Protein AF-A0A0X1KI96-F1 (afdb_monomer_lite)

Structure (mmCIF, N/CA/C/O backbone):
data_AF-A0A0X1KI96-F1
#
_entry.id   AF-A0A0X1KI96-F1
#
loop_
_atom_site.group_PDB
_atom_site.id
_atom_site.type_symbol
_atom_site.label_atom_id
_atom_site.label_alt_id
_atom_site.label_comp_id
_atom_site.label_asym_id
_atom_site.label_entity_id
_atom_site.label_seq_id
_atom_site.pdbx_PDB_ins_code
_atom_site.Cartn_x
_atom_site.Cartn_y
_atom_site.Cartn_z
_atom_site.occupancy
_atom_site.B_iso_or_equiv
_atom_site.auth_seq_id
_atom_site.auth_comp_id
_atom_site.auth_asym_id
_atom_site.auth_atom_id
_atom_site.pdbx_PDB_model_num
ATOM 1 N N . MET A 1 1 ? -0.293 0.709 -20.235 1.00 89.12 1 MET A N 1
ATOM 2 C CA . MET A 1 1 ? -0.882 0.220 -18.971 1.00 89.12 1 MET A CA 1
ATOM 3 C C . MET A 1 1 ? -0.207 0.912 -17.799 1.00 89.12 1 MET A C 1
ATOM 5 O O . MET A 1 1 ? 1.006 0.797 -17.649 1.00 89.12 1 MET A O 1
ATOM 9 N N . ILE A 1 2 ? -0.977 1.654 -17.015 1.00 90.44 2 ILE A N 1
ATOM 10 C CA . ILE A 1 2 ? -0.574 2.297 -15.767 1.00 90.44 2 ILE A CA 1
ATOM 11 C C . ILE A 1 2 ? -1.038 1.396 -14.624 1.00 90.44 2 ILE A C 1
ATOM 13 O O . ILE A 1 2 ? -2.170 0.919 -14.631 1.00 90.44 2 ILE A O 1
ATOM 17 N N . TYR A 1 3 ? -0.171 1.167 -13.645 1.00 96.31 3 TYR A N 1
ATOM 18 C CA . TYR A 1 3 ? -0.486 0.350 -12.481 1.00 96.31 3 TYR A CA 1
ATOM 19 C C . TYR A 1 3 ? -0.586 1.243 -11.252 1.00 96.31 3 TYR A C 1
ATOM 21 O O . TYR A 1 3 ? 0.255 2.119 -11.037 1.00 96.31 3 TYR A O 1
ATOM 29 N N . GLY A 1 4 ? -1.589 0.994 -10.424 1.00 96.62 4 GLY A N 1
ATOM 30 C CA . GLY A 1 4 ? -1.755 1.643 -9.139 1.00 96.62 4 GLY A CA 1
ATOM 31 C C . GLY A 1 4 ? -2.130 0.663 -8.041 1.00 96.62 4 GLY A C 1
ATOM 32 O O . GLY A 1 4 ? -2.498 -0.483 -8.296 1.00 96.62 4 GLY A O 1
ATOM 33 N N . ILE A 1 5 ? -2.035 1.118 -6.798 1.00 97.56 5 ILE A N 1
ATOM 34 C CA . ILE A 1 5 ? -2.523 0.383 -5.633 1.00 97.56 5 ILE A CA 1
ATOM 35 C C . ILE A 1 5 ? -3.363 1.326 -4.788 1.00 97.56 5 ILE A C 1
ATOM 37 O O . ILE A 1 5 ? -2.920 2.415 -4.434 1.00 97.56 5 ILE A O 1
ATOM 41 N N . LEU A 1 6 ? -4.566 0.880 -4.453 1.00 97.44 6 LEU A N 1
ATOM 42 C CA . LEU A 1 6 ? -5.438 1.501 -3.471 1.00 97.44 6 LEU A CA 1
ATOM 43 C C . LEU A 1 6 ? -5.362 0.694 -2.179 1.00 97.44 6 LEU A C 1
ATOM 45 O O . LEU A 1 6 ? -5.497 -0.528 -2.213 1.00 97.44 6 LEU A O 1
ATOM 49 N N . LEU A 1 7 ? -5.214 1.367 -1.044 1.00 97.12 7 LEU A N 1
ATOM 50 C CA . LEU A 1 7 ? -5.370 0.742 0.264 1.00 97.12 7 LEU A CA 1
ATOM 51 C C . LEU A 1 7 ? -6.195 1.619 1.203 1.00 97.12 7 LEU A C 1
ATOM 53 O O . LEU A 1 7 ? -6.218 2.841 1.059 1.00 97.12 7 LEU A O 1
ATOM 57 N N . SER A 1 8 ? -6.852 0.991 2.174 1.00 97.31 8 SER A N 1
ATOM 58 C CA . SER A 1 8 ? -7.603 1.675 3.226 1.00 97.31 8 SER A CA 1
ATOM 59 C C . SER A 1 8 ? -7.405 0.986 4.574 1.00 97.31 8 SER A C 1
ATOM 61 O O . SER A 1 8 ? -7.516 -0.237 4.690 1.00 97.31 8 SER A O 1
ATOM 63 N N . ILE A 1 9 ? -7.113 1.800 5.585 1.00 97.75 9 ILE A N 1
ATOM 64 C CA . ILE A 1 9 ? -6.989 1.439 6.990 1.00 97.75 9 ILE A CA 1
ATOM 65 C C . ILE A 1 9 ? -8.246 1.959 7.703 1.00 97.75 9 ILE A C 1
ATOM 67 O O . ILE A 1 9 ? -8.407 3.178 7.816 1.00 97.75 9 ILE A O 1
ATOM 71 N N . PRO A 1 10 ? -9.128 1.069 8.190 1.00 96.81 10 PRO A N 1
ATOM 72 C CA . PRO A 1 10 ? -10.287 1.465 8.986 1.00 96.81 10 PRO A CA 1
ATOM 73 C C . PRO A 1 10 ? -9.865 2.190 10.269 1.00 96.81 10 PRO A C 1
ATOM 75 O O . PRO A 1 10 ? -8.885 1.771 10.883 1.00 96.81 10 PRO A O 1
ATOM 78 N N . GLU A 1 11 ? -10.631 3.180 10.735 1.00 97.56 11 GLU A N 1
ATOM 79 C CA . GLU A 1 11 ? -10.346 4.014 11.920 1.00 97.56 11 GLU A CA 1
ATOM 80 C C . GLU A 1 11 ? -9.835 3.198 13.120 1.00 97.56 11 GLU A C 1
ATOM 82 O O . GLU A 1 11 ? -8.783 3.484 13.693 1.00 97.56 11 GLU A O 1
ATOM 87 N N . LYS A 1 12 ? -10.525 2.094 13.441 1.00 97.38 12 LYS A N 1
ATOM 88 C CA . LYS A 1 12 ? -10.187 1.183 14.553 1.00 97.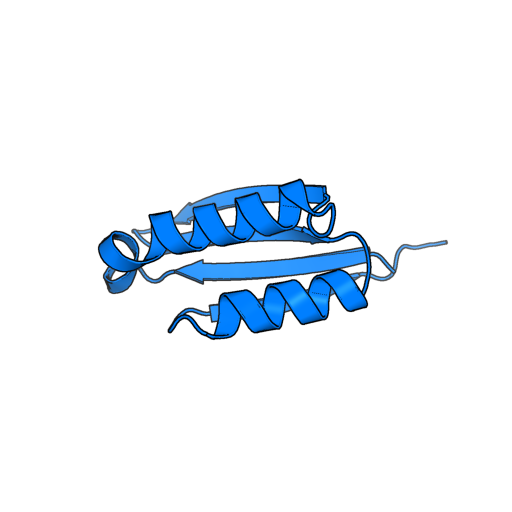38 12 LYS A CA 1
ATOM 89 C C . LYS A 1 12 ? -8.790 0.544 14.465 1.00 97.38 12 LYS A C 1
ATOM 91 O O . LYS A 1 12 ? -8.320 -0.040 15.437 1.00 97.38 12 LYS A O 1
ATOM 96 N N . LEU A 1 13 ? -8.172 0.570 13.286 1.00 97.44 13 LEU A N 1
ATOM 97 C CA . LEU A 1 13 ? -6.876 -0.027 12.967 1.00 97.44 13 LEU A CA 1
ATOM 98 C C . LEU A 1 13 ? -5.782 1.028 12.735 1.00 97.44 13 LEU A C 1
ATOM 100 O O . LEU A 1 13 ? -4.604 0.674 12.739 1.00 97.44 13 LEU A O 1
ATOM 104 N N . VAL A 1 14 ? -6.139 2.304 12.567 1.00 96.50 14 VAL A N 1
ATOM 105 C CA . VAL A 1 14 ? -5.201 3.383 12.209 1.00 96.50 14 VAL A CA 1
ATOM 106 C C . VAL A 1 14 ? -4.062 3.496 13.214 1.00 96.50 14 VAL A C 1
ATOM 108 O O . VAL A 1 14 ? -2.901 3.389 12.826 1.00 96.50 14 VAL A O 1
ATOM 111 N N . SER A 1 15 ? -4.378 3.580 14.509 1.00 96.25 15 SER A N 1
ATOM 112 C CA . SER A 1 15 ? -3.379 3.709 15.582 1.00 96.25 15 SER A CA 1
ATOM 113 C C . SER A 1 15 ? -2.375 2.556 15.649 1.00 96.25 15 SER A C 1
ATOM 115 O O . SER A 1 15 ? -1.306 2.704 16.234 1.00 96.25 15 SER A O 1
ATOM 117 N N . ARG A 1 16 ? -2.711 1.400 15.066 1.00 97.19 16 ARG A N 1
ATOM 118 C CA . ARG A 1 16 ? -1.865 0.205 15.067 1.00 97.19 16 ARG A CA 1
ATOM 119 C C . ARG A 1 16 ? -1.077 0.024 13.772 1.00 97.19 16 ARG A C 1
ATOM 121 O O . ARG A 1 16 ? -0.001 -0.566 13.817 1.00 97.19 16 ARG A O 1
ATOM 128 N N . TYR A 1 17 ? -1.615 0.464 12.635 1.00 97.50 17 TYR A N 1
ATOM 129 C CA . TYR A 1 17 ? -1.088 0.092 11.319 1.00 97.50 17 TYR A CA 1
ATOM 130 C C . TYR A 1 17 ? -0.686 1.269 10.426 1.00 97.50 17 TYR A C 1
ATOM 132 O O . TYR A 1 17 ? 0.010 1.023 9.445 1.00 97.50 17 TYR A O 1
ATOM 140 N N . GLU A 1 18 ? -1.057 2.519 10.730 1.00 96.44 18 GLU A N 1
ATOM 141 C CA . GLU A 1 18 ? -0.704 3.676 9.885 1.00 96.44 18 GLU A CA 1
ATOM 142 C C . GLU A 1 18 ? 0.815 3.796 9.690 1.00 96.44 18 GLU A C 1
ATOM 144 O O . GLU A 1 18 ? 1.287 3.858 8.553 1.00 96.44 18 GLU A O 1
ATOM 149 N N . ASP A 1 19 ? 1.589 3.738 10.776 1.00 97.38 19 ASP A N 1
ATOM 150 C CA . ASP A 1 19 ? 3.051 3.855 10.721 1.00 97.38 19 ASP A CA 1
ATOM 151 C C . ASP A 1 19 ? 3.705 2.697 9.958 1.00 97.38 19 ASP A C 1
ATOM 153 O O . ASP A 1 19 ? 4.604 2.907 9.139 1.00 97.38 19 ASP A O 1
ATOM 157 N N . GLU A 1 20 ? 3.231 1.469 10.175 1.00 97.56 20 GLU A N 1
ATOM 158 C CA . GLU A 1 20 ? 3.746 0.284 9.484 1.00 97.56 20 GLU A CA 1
ATOM 159 C C . GLU A 1 20 ? 3.426 0.331 7.982 1.00 97.56 20 GLU A C 1
ATOM 161 O O . GLU A 1 20 ? 4.284 0.020 7.153 1.00 97.56 20 GLU A O 1
ATOM 166 N N . VAL A 1 21 ? 2.230 0.793 7.605 1.00 97.50 21 VAL A N 1
ATOM 167 C CA . VAL A 1 21 ? 1.867 1.020 6.200 1.00 97.50 21 VAL A CA 1
ATOM 168 C C . VAL A 1 21 ? 2.787 2.063 5.573 1.00 97.50 21 VAL A C 1
ATOM 170 O O . VAL A 1 21 ? 3.382 1.795 4.529 1.00 97.50 21 VAL A O 1
ATOM 173 N N . ARG A 1 22 ? 2.973 3.225 6.213 1.00 97.50 22 ARG A N 1
ATOM 174 C CA . ARG A 1 22 ? 3.870 4.280 5.709 1.00 97.50 22 ARG A CA 1
ATOM 175 C C . ARG A 1 22 ? 5.296 3.780 5.527 1.00 97.50 22 ARG A C 1
ATOM 177 O O . ARG A 1 22 ? 5.941 4.106 4.533 1.00 97.50 22 ARG A O 1
ATOM 184 N N . LYS A 1 23 ? 5.778 2.956 6.455 1.00 97.94 23 LYS A N 1
ATOM 185 C CA . LYS A 1 23 ? 7.101 2.336 6.386 1.00 97.94 23 LYS A CA 1
ATOM 186 C C . LYS A 1 23 ? 7.229 1.401 5.180 1.00 97.94 23 LYS A C 1
ATOM 188 O O . LYS A 1 23 ? 8.199 1.518 4.432 1.00 97.94 23 LYS A O 1
ATOM 193 N N . ARG A 1 24 ? 6.239 0.532 4.936 1.00 97.88 24 ARG A N 1
ATOM 194 C CA . ARG A 1 24 ? 6.204 -0.354 3.753 1.00 97.88 24 ARG A CA 1
ATOM 195 C C . ARG A 1 24 ? 6.144 0.438 2.445 1.00 97.88 24 ARG A C 1
ATOM 197 O O . ARG A 1 24 ? 6.875 0.118 1.509 1.00 97.88 24 ARG A O 1
ATOM 204 N N . ILE A 1 25 ? 5.363 1.521 2.401 1.00 97.75 25 ILE A N 1
ATOM 205 C CA . ILE A 1 25 ? 5.346 2.459 1.266 1.00 97.75 25 ILE A CA 1
ATOM 206 C C . ILE A 1 25 ? 6.738 3.074 1.060 1.00 97.75 25 ILE A C 1
ATOM 208 O O . ILE A 1 25 ? 7.262 3.055 -0.053 1.00 97.75 25 ILE A O 1
ATOM 212 N N . GLY A 1 26 ? 7.380 3.554 2.128 1.00 97.81 26 GLY A N 1
ATOM 213 C CA . GLY A 1 26 ? 8.735 4.107 2.078 1.00 97.81 26 GLY A CA 1
ATOM 214 C C . GLY A 1 26 ? 9.766 3.116 1.529 1.00 97.81 26 GLY A C 1
ATOM 215 O O . GLY A 1 26 ? 10.593 3.484 0.695 1.00 97.81 26 GLY A O 1
ATOM 216 N N . TYR A 1 27 ? 9.682 1.839 1.912 1.00 97.94 27 TYR A N 1
ATOM 217 C CA . TYR A 1 27 ? 10.522 0.783 1.339 1.00 97.94 27 TYR A CA 1
ATOM 218 C C . TYR A 1 27 ? 10.247 0.552 -0.148 1.00 97.94 27 TYR A C 1
ATOM 220 O O . TYR A 1 27 ? 11.192 0.433 -0.930 1.00 97.94 27 TYR A O 1
ATOM 228 N N . GLY A 1 28 ? 8.978 0.549 -0.561 1.00 97.56 28 GLY A N 1
ATOM 229 C CA . GLY A 1 28 ? 8.607 0.476 -1.973 1.00 97.56 28 GLY A CA 1
ATOM 230 C C . GLY A 1 28 ? 9.149 1.652 -2.791 1.00 97.56 28 GLY A C 1
ATOM 231 O O . GLY A 1 28 ? 9.634 1.446 -3.903 1.00 97.56 28 GLY A O 1
ATOM 232 N N . MET A 1 29 ? 9.150 2.867 -2.235 1.00 97.94 29 MET A N 1
ATOM 233 C CA . MET A 1 29 ? 9.756 4.041 -2.876 1.00 97.94 29 MET A CA 1
ATOM 234 C C . MET A 1 29 ? 11.279 3.923 -2.976 1.00 97.94 29 MET A C 1
ATOM 236 O O . MET A 1 29 ? 11.838 4.149 -4.046 1.00 97.94 29 MET A O 1
ATOM 240 N N . ALA A 1 30 ? 11.955 3.511 -1.899 1.00 97.75 30 ALA A N 1
ATOM 241 C CA . ALA A 1 30 ? 13.410 3.347 -1.883 1.00 97.75 30 ALA A CA 1
ATOM 242 C C . ALA A 1 30 ? 13.900 2.300 -2.900 1.00 97.75 30 ALA A C 1
ATOM 244 O O . ALA A 1 30 ? 14.958 2.470 -3.503 1.00 97.75 30 ALA A O 1
ATOM 245 N N . ARG A 1 31 ? 13.116 1.240 -3.140 1.00 96.81 31 ARG A N 1
ATOM 246 C CA . ARG A 1 31 ? 13.384 0.242 -4.194 1.00 96.81 31 ARG A CA 1
ATOM 247 C C . ARG A 1 31 ? 13.029 0.726 -5.605 1.00 96.81 31 ARG A C 1
ATOM 249 O O . ARG A 1 31 ? 13.393 0.073 -6.579 1.00 96.81 31 ARG A O 1
ATOM 256 N N . GLY A 1 32 ? 12.302 1.835 -5.726 1.00 96.56 32 GLY A N 1
ATOM 257 C CA . GLY A 1 32 ? 11.772 2.346 -6.989 1.00 96.56 32 GLY A CA 1
ATOM 258 C C . GLY A 1 32 ? 10.530 1.607 -7.500 1.00 96.56 32 GLY A C 1
ATOM 259 O O . GLY A 1 32 ? 10.148 1.822 -8.651 1.00 96.56 32 GLY A O 1
ATOM 260 N N . ASP A 1 33 ? 9.905 0.758 -6.679 1.00 97.62 33 ASP A N 1
ATOM 261 C CA . ASP A 1 33 ? 8.668 0.039 -7.009 1.00 97.62 33 ASP A CA 1
ATOM 262 C C . ASP A 1 33 ? 7.471 1.015 -7.063 1.00 97.62 33 ASP A C 1
ATOM 264 O O . ASP A 1 33 ? 6.667 0.977 -8.000 1.00 97.62 33 ASP A O 1
ATOM 268 N N . ILE A 1 34 ? 7.400 1.931 -6.090 1.00 98.06 34 ILE A N 1
ATOM 269 C CA . ILE A 1 34 ? 6.387 2.992 -5.981 1.00 98.06 34 ILE A CA 1
ATOM 270 C C . ILE A 1 34 ? 6.971 4.297 -6.531 1.00 98.06 34 ILE A C 1
ATOM 272 O O . ILE A 1 34 ? 8.041 4.729 -6.106 1.00 98.06 34 ILE A O 1
ATOM 276 N N . ILE A 1 35 ? 6.265 4.925 -7.473 1.00 97.19 35 ILE A N 1
ATOM 277 C CA . ILE A 1 35 ? 6.661 6.195 -8.099 1.00 97.19 35 ILE A CA 1
ATOM 278 C C . ILE A 1 35 ? 6.202 7.372 -7.237 1.00 97.19 35 ILE A C 1
ATOM 280 O O . ILE A 1 35 ? 6.968 8.293 -6.966 1.00 97.19 35 ILE A O 1
ATOM 284 N N . SER A 1 36 ? 4.944 7.342 -6.813 1.00 96.94 36 SER A N 1
ATOM 285 C CA . SER A 1 36 ? 4.336 8.372 -5.978 1.00 96.94 36 SER A CA 1
ATOM 286 C C . SER A 1 36 ? 3.162 7.789 -5.205 1.00 96.94 36 SER A C 1
ATOM 288 O O . SER A 1 36 ? 2.627 6.733 -5.557 1.00 96.94 36 SER A O 1
ATOM 290 N N . PHE A 1 37 ? 2.753 8.481 -4.145 1.00 97.31 37 PHE A N 1
ATOM 291 C CA . PHE A 1 37 ? 1.530 8.160 -3.429 1.00 97.31 37 PHE A CA 1
ATOM 292 C C . PHE A 1 37 ? 0.809 9.424 -2.972 1.00 97.31 37 PHE A C 1
ATOM 294 O O . PHE A 1 37 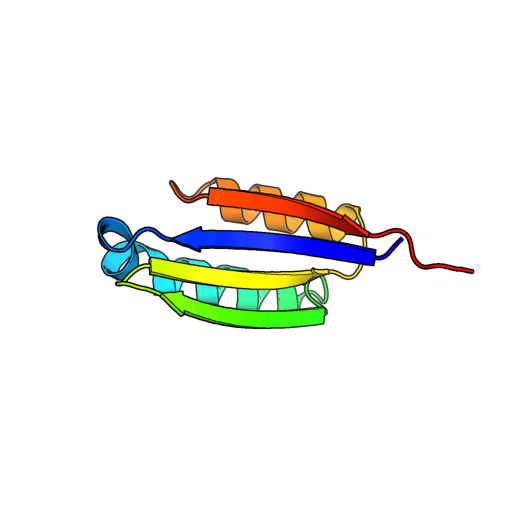? 1.408 10.486 -2.813 1.00 97.31 37 PHE A O 1
ATOM 301 N N . THR A 1 38 ? -0.492 9.298 -2.763 1.00 97.31 38 THR A N 1
ATOM 302 C CA . THR A 1 38 ? -1.341 10.312 -2.146 1.00 97.31 38 THR A CA 1
ATOM 303 C C . THR A 1 38 ? -2.101 9.674 -1.002 1.00 97.31 38 THR A C 1
ATOM 305 O O . THR A 1 38 ? -2.551 8.535 -1.103 1.00 97.31 38 THR A O 1
ATOM 308 N N . GLU A 1 39 ? -2.227 10.422 0.082 1.00 97.00 39 GLU A N 1
ATOM 309 C CA . GLU A 1 39 ? -2.973 10.039 1.268 1.00 97.00 39 GLU A CA 1
ATOM 310 C C . GLU A 1 39 ? -4.276 10.834 1.351 1.00 97.00 39 GLU A C 1
ATOM 312 O O . GLU A 1 39 ? -4.310 12.025 1.040 1.00 97.00 39 GLU A O 1
ATOM 317 N N . ALA A 1 40 ? -5.334 10.181 1.818 1.00 95.88 40 ALA A N 1
ATOM 318 C CA . ALA A 1 40 ? -6.593 10.811 2.172 1.00 95.88 40 ALA A CA 1
ATOM 319 C C . ALA A 1 40 ? -7.050 10.337 3.554 1.00 95.88 40 ALA A C 1
ATOM 321 O O . ALA A 1 40 ? -6.893 9.166 3.901 1.00 95.88 40 ALA A O 1
ATOM 322 N N . LYS A 1 41 ? -7.662 11.239 4.325 1.00 95.88 41 LYS A N 1
ATOM 323 C CA . LYS A 1 41 ? -8.332 10.912 5.589 1.00 95.88 41 LYS A CA 1
ATOM 324 C C . LYS A 1 41 ? -9.819 11.212 5.463 1.00 95.88 41 LYS A C 1
ATOM 326 O O . LYS A 1 41 ? -10.191 12.304 5.035 1.00 95.88 41 LYS A O 1
ATOM 331 N N . TYR A 1 42 ? -10.671 10.260 5.831 1.00 90.75 42 TYR A N 1
ATOM 332 C CA . TYR A 1 42 ? -12.122 10.428 5.783 1.00 90.75 42 TYR A CA 1
ATOM 333 C C . TYR A 1 42 ? -12.787 9.705 6.947 1.00 90.75 42 TYR A C 1
ATOM 335 O O . TYR A 1 42 ? -12.667 8.495 7.069 1.00 90.75 42 TYR A O 1
ATOM 343 N N . LYS A 1 43 ? -13.512 10.449 7.794 1.00 93.50 43 LYS A N 1
ATOM 344 C CA . LYS A 1 43 ? -14.231 9.903 8.964 1.00 93.50 43 LYS A CA 1
ATOM 345 C C . LYS A 1 43 ? -13.374 8.958 9.829 1.00 93.50 43 LYS A C 1
ATOM 347 O O . LYS A 1 43 ? -13.849 7.916 10.251 1.00 93.50 43 LYS A O 1
ATOM 352 N N . GLY A 1 44 ? -12.111 9.316 10.060 1.00 93.25 44 GLY A N 1
ATOM 353 C CA . GLY A 1 44 ? -11.176 8.511 10.855 1.00 93.25 44 GLY A CA 1
ATOM 354 C C . GLY A 1 44 ? -10.450 7.412 10.073 1.00 93.25 44 GLY A C 1
ATOM 355 O O . GLY A 1 44 ? -9.372 7.009 10.495 1.00 93.25 44 GLY A O 1
ATOM 356 N N . ASP A 1 45 ? -10.956 6.991 8.912 1.00 95.88 45 ASP A N 1
ATOM 357 C CA . ASP A 1 45 ? -10.240 6.082 8.017 1.00 95.88 45 ASP A CA 1
ATOM 358 C C . ASP A 1 45 ? -9.081 6.807 7.321 1.00 95.88 45 ASP A C 1
ATOM 360 O O . ASP A 1 45 ? -9.168 7.997 6.987 1.00 95.88 45 ASP A O 1
ATOM 364 N N . VAL A 1 46 ? -8.008 6.066 7.044 1.00 97.81 46 VAL A N 1
ATOM 365 C CA . VAL A 1 46 ? -6.861 6.540 6.259 1.00 97.81 46 VAL A CA 1
ATOM 366 C C . VAL A 1 46 ? -6.759 5.709 4.987 1.00 97.81 46 VAL A C 1
ATOM 368 O O . VAL A 1 46 ? -6.765 4.482 5.038 1.00 97.81 46 VAL A O 1
ATOM 371 N N . ALA A 1 47 ? -6.654 6.357 3.834 1.00 97.31 47 ALA A N 1
ATOM 372 C CA . ALA A 1 47 ? -6.515 5.703 2.541 1.00 97.31 47 ALA A CA 1
ATOM 373 C C . ALA A 1 47 ? -5.275 6.201 1.804 1.00 97.31 47 ALA A C 1
ATOM 375 O O . ALA A 1 47 ? -4.902 7.368 1.916 1.00 97.31 47 ALA A O 1
ATOM 376 N N . PHE A 1 48 ? -4.667 5.319 1.014 1.00 97.75 48 PHE A N 1
ATOM 377 C CA . PHE A 1 48 ? -3.558 5.669 0.137 1.00 97.75 48 PHE A CA 1
ATOM 378 C C . PHE A 1 48 ? -3.842 5.197 -1.282 1.00 97.7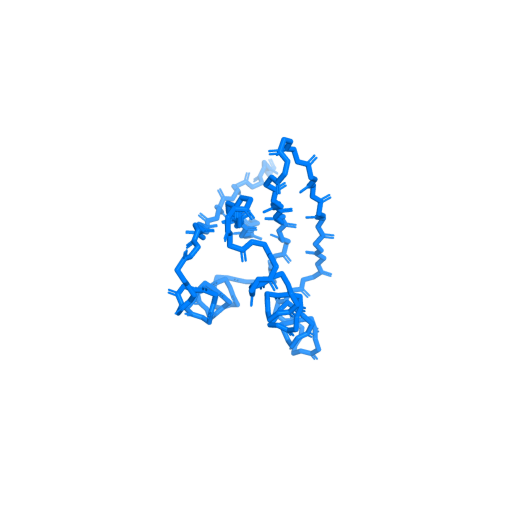5 48 PHE A C 1
ATOM 380 O O . PHE A 1 48 ? -4.335 4.088 -1.496 1.00 97.75 48 PHE A O 1
ATOM 387 N N . VAL A 1 49 ? -3.483 6.036 -2.248 1.00 97.12 49 VAL A N 1
ATOM 388 C CA . VAL A 1 49 ? -3.436 5.691 -3.668 1.00 97.12 49 VAL A CA 1
ATOM 389 C C . VAL A 1 49 ? -1.998 5.837 -4.127 1.00 97.12 49 VAL A C 1
ATOM 391 O O . VAL A 1 49 ? -1.379 6.875 -3.913 1.00 97.12 49 VAL A O 1
ATOM 394 N N . MET A 1 50 ? -1.459 4.794 -4.740 1.00 97.25 50 MET A N 1
ATOM 395 C CA . MET A 1 50 ? -0.065 4.717 -5.164 1.00 97.25 50 MET A CA 1
ATOM 396 C C . MET A 1 50 ? 0.012 4.503 -6.664 1.00 97.25 50 MET A C 1
ATOM 398 O O . MET A 1 50 ? -0.715 3.669 -7.195 1.00 97.25 50 MET A O 1
ATOM 402 N N . LEU A 1 51 ? 0.928 5.207 -7.322 1.00 97.50 51 LEU A N 1
ATOM 403 C CA . LEU A 1 51 ? 1.357 4.919 -8.684 1.00 97.50 51 LEU A CA 1
ATOM 404 C C . LEU A 1 51 ? 2.569 3.990 -8.618 1.00 97.50 51 LEU A C 1
ATOM 406 O O . LEU A 1 51 ? 3.550 4.298 -7.937 1.00 97.50 51 LEU A O 1
ATOM 410 N N . VAL A 1 52 ? 2.526 2.865 -9.329 1.00 97.25 52 VAL A N 1
ATOM 411 C CA . VAL A 1 52 ? 3.594 1.857 -9.296 1.00 97.25 52 VAL A CA 1
ATOM 412 C C . VAL A 1 52 ? 4.206 1.636 -10.674 1.00 97.25 52 VAL A C 1
ATOM 414 O O . VAL A 1 52 ? 3.552 1.753 -11.709 1.00 97.25 52 VAL A O 1
ATOM 417 N N . ARG A 1 53 ? 5.508 1.334 -10.686 1.00 95.44 53 ARG A N 1
ATOM 418 C CA . ARG A 1 53 ? 6.339 1.335 -11.901 1.00 95.44 53 ARG A CA 1
ATOM 419 C C . ARG A 1 53 ? 5.944 0.276 -12.927 1.00 95.44 53 ARG A C 1
ATOM 421 O O . ARG A 1 53 ? 6.148 0.460 -14.122 1.00 95.44 53 ARG A O 1
ATOM 428 N N . SER A 1 54 ? 5.484 -0.876 -12.461 1.00 96.12 54 SER A N 1
ATOM 429 C CA . SER A 1 54 ? 5.221 -2.039 -13.306 1.00 96.12 54 SER A CA 1
ATOM 430 C C . SER A 1 54 ? 4.261 -2.998 -12.618 1.00 96.12 54 SER A C 1
ATOM 432 O O . SER A 1 54 ? 4.074 -2.927 -11.403 1.00 96.12 54 SER A O 1
ATOM 434 N N . ARG A 1 55 ? 3.746 -3.970 -13.374 1.00 96.38 55 ARG A N 1
ATOM 435 C CA . ARG A 1 55 ? 2.967 -5.087 -12.833 1.00 96.38 55 ARG A CA 1
ATOM 436 C C . ARG A 1 55 ? 3.692 -5.826 -11.707 1.00 96.38 55 ARG A C 1
ATOM 438 O O . ARG A 1 55 ? 3.124 -6.042 -10.647 1.00 96.38 55 ARG A O 1
ATOM 445 N N . LYS A 1 56 ? 4.972 -6.154 -11.907 1.00 96.94 56 LYS A N 1
ATOM 446 C CA . LYS A 1 56 ? 5.784 -6.871 -10.910 1.00 96.94 56 LYS A CA 1
ATOM 447 C C . LYS A 1 56 ? 5.949 -6.065 -9.617 1.00 96.94 56 LYS A C 1
ATOM 449 O O . LYS A 1 56 ? 5.923 -6.632 -8.528 1.00 96.94 56 LYS A O 1
ATOM 454 N N . ALA A 1 57 ? 6.122 -4.748 -9.743 1.00 97.31 57 ALA A N 1
ATOM 455 C CA . ALA A 1 57 ? 6.147 -3.845 -8.594 1.00 97.31 57 ALA A CA 1
ATOM 456 C C . ALA A 1 57 ? 4.783 -3.829 -7.885 1.00 97.31 57 ALA A C 1
ATOM 458 O O . ALA A 1 57 ? 4.738 -3.941 -6.663 1.00 97.31 57 ALA A O 1
ATOM 459 N N . ALA A 1 58 ? 3.682 -3.784 -8.645 1.00 97.31 58 ALA A N 1
ATOM 460 C CA . ALA A 1 58 ? 2.328 -3.835 -8.100 1.00 97.31 58 ALA A CA 1
ATOM 461 C C . ALA A 1 58 ? 2.071 -5.126 -7.303 1.00 97.31 58 ALA A C 1
ATOM 463 O O . ALA A 1 58 ? 1.629 -5.062 -6.162 1.00 97.31 58 ALA A O 1
ATOM 464 N N . GLU A 1 59 ? 2.404 -6.288 -7.871 1.00 97.12 59 GLU A N 1
ATOM 465 C CA . GLU A 1 59 ? 2.236 -7.604 -7.237 1.00 97.12 59 GLU A CA 1
ATOM 466 C C . GLU A 1 59 ? 3.062 -7.734 -5.950 1.00 97.12 59 GLU A C 1
ATOM 468 O O . GLU A 1 59 ? 2.559 -8.220 -4.933 1.00 97.12 59 GLU A O 1
ATOM 473 N N . ARG A 1 60 ? 4.314 -7.257 -5.956 1.00 97.31 60 ARG A N 1
ATOM 474 C CA . ARG A 1 60 ? 5.161 -7.245 -4.75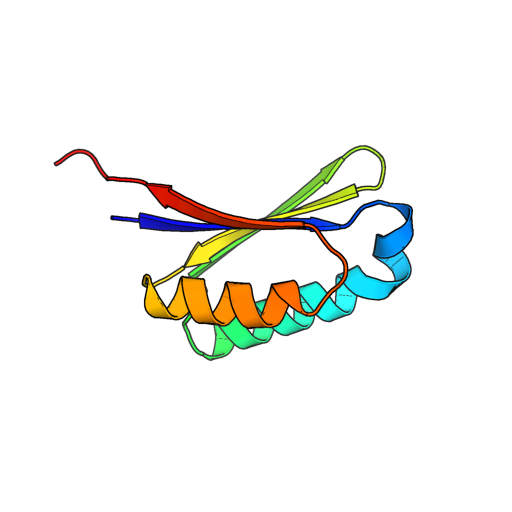6 1.00 97.31 60 ARG A CA 1
ATOM 475 C C . ARG A 1 60 ? 4.587 -6.338 -3.671 1.00 97.31 60 ARG A C 1
ATOM 477 O O . ARG A 1 60 ? 4.408 -6.792 -2.546 1.00 97.31 60 ARG A O 1
ATOM 484 N N . THR A 1 61 ? 4.291 -5.079 -3.994 1.00 97.12 61 THR A N 1
ATOM 485 C CA . THR A 1 61 ? 3.756 -4.119 -3.019 1.00 97.12 61 THR A CA 1
ATOM 486 C C . THR A 1 61 ? 2.391 -4.565 -2.491 1.00 97.12 61 THR A C 1
ATOM 488 O O . THR A 1 61 ? 2.130 -4.429 -1.299 1.00 97.12 61 THR A O 1
ATOM 491 N N . PHE A 1 62 ? 1.544 -5.161 -3.335 1.00 97.81 62 PHE A N 1
ATOM 492 C CA . PHE A 1 62 ? 0.294 -5.787 -2.908 1.00 97.81 62 PHE A CA 1
ATOM 493 C C . PHE A 1 62 ? 0.543 -6.921 -1.913 1.00 97.81 62 PHE A C 1
ATOM 495 O O . PHE A 1 62 ? -0.105 -6.953 -0.870 1.00 97.81 62 PHE A O 1
ATOM 502 N N . SER A 1 63 ? 1.483 -7.821 -2.212 1.00 97.31 63 SER A N 1
ATOM 503 C CA . SER A 1 63 ? 1.803 -8.959 -1.343 1.00 97.31 63 SER A CA 1
ATOM 504 C C . SER A 1 63 ? 2.300 -8.486 0.023 1.00 97.31 63 SER A C 1
ATOM 506 O O . SER A 1 63 ? 1.789 -8.939 1.039 1.00 97.31 63 SER A O 1
ATOM 508 N N . GLU A 1 64 ? 3.216 -7.511 0.046 1.00 96.25 64 GLU A N 1
ATOM 509 C CA . GLU A 1 64 ? 3.715 -6.898 1.281 1.00 96.25 64 GLU A CA 1
ATOM 510 C C . GLU A 1 64 ? 2.579 -6.240 2.075 1.00 96.25 64 GLU A C 1
ATOM 512 O O . GLU A 1 64 ? 2.454 -6.457 3.271 1.00 96.25 64 GLU A O 1
ATOM 517 N N . LEU A 1 65 ? 1.717 -5.433 1.457 1.00 96.81 65 LEU A N 1
ATOM 518 C CA . LEU A 1 65 ? 0.670 -4.719 2.201 1.00 96.81 65 LEU A CA 1
ATOM 519 C C . LEU A 1 65 ? -0.487 -5.626 2.645 1.00 96.81 65 LEU A C 1
ATOM 521 O O . LEU A 1 65 ? -1.103 -5.350 3.672 1.00 96.81 65 LEU A O 1
ATOM 525 N N . SER A 1 66 ? -0.761 -6.707 1.913 1.00 96.12 66 SER A N 1
ATOM 526 C CA . SER A 1 66 ? -1.855 -7.646 2.214 1.00 96.12 66 SER A CA 1
ATOM 527 C C . SER A 1 66 ? -1.563 -8.576 3.395 1.00 96.12 66 SER A C 1
ATOM 529 O O . SER A 1 66 ? -2.459 -9.276 3.857 1.00 96.12 66 SER A O 1
ATOM 531 N N . GLU A 1 67 ? -0.334 -8.579 3.919 1.00 96.50 67 GLU A N 1
ATOM 532 C CA . GLU A 1 67 ? -0.012 -9.220 5.204 1.00 96.50 67 GLU A CA 1
ATOM 533 C C . GLU A 1 67 ? -0.674 -8.507 6.394 1.00 96.50 67 GLU A C 1
ATOM 535 O O . GLU A 1 67 ? -0.806 -9.074 7.480 1.00 96.50 67 GLU A O 1
ATOM 540 N N . LEU A 1 68 ? -1.067 -7.244 6.209 1.00 96.00 68 LEU A N 1
ATOM 541 C CA . LEU A 1 68 ? -1.764 -6.460 7.216 1.00 96.00 68 LEU A CA 1
ATOM 542 C C . LEU A 1 68 ? -3.278 -6.690 7.088 1.00 96.00 68 LEU A C 1
ATOM 544 O O . LEU A 1 68 ? -3.783 -6.851 5.978 1.00 96.00 68 LEU A O 1
ATOM 548 N N . PRO A 1 69 ? -4.043 -6.658 8.195 1.00 94.94 69 PRO A N 1
ATOM 549 C CA . PRO A 1 69 ? -5.493 -6.858 8.173 1.00 94.94 69 PRO A CA 1
ATOM 550 C C . PRO A 1 69 ? -6.236 -5.595 7.691 1.00 94.94 69 PRO A C 1
ATOM 552 O O . PRO A 1 69 ? -7.112 -5.073 8.380 1.00 94.94 69 PRO A O 1
ATOM 555 N N . ILE A 1 70 ? -5.857 -5.077 6.524 1.00 95.38 70 ILE A N 1
ATOM 556 C CA . ILE A 1 70 ? -6.373 -3.855 5.899 1.00 95.38 70 ILE A CA 1
ATOM 557 C C . ILE A 1 70 ? -6.809 -4.147 4.461 1.00 95.38 70 ILE A C 1
ATOM 559 O O . ILE A 1 70 ? -6.437 -5.162 3.875 1.00 95.38 70 ILE A O 1
ATOM 563 N N . TYR A 1 71 ? -7.604 -3.256 3.876 1.00 96.38 71 TYR A N 1
ATOM 564 C CA . TYR A 1 71 ? -8.001 -3.404 2.4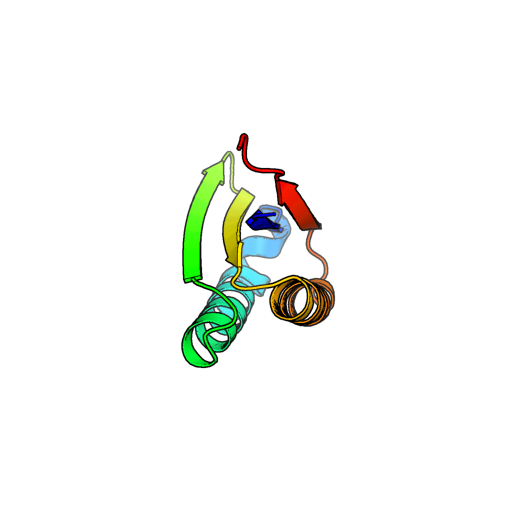81 1.00 96.38 71 TYR A CA 1
ATOM 565 C C . TYR A 1 71 ? -6.870 -2.945 1.558 1.00 96.38 71 TYR A C 1
ATOM 567 O O . TYR A 1 71 ? -6.358 -1.839 1.726 1.00 96.38 71 TYR A O 1
ATOM 575 N N . VAL A 1 72 ? -6.526 -3.763 0.562 1.00 97.62 72 VAL A N 1
ATOM 576 C CA . VAL A 1 72 ? -5.538 -3.457 -0.481 1.00 97.62 72 VAL A CA 1
ATOM 577 C C . VAL A 1 72 ? -6.064 -3.973 -1.820 1.00 97.62 72 VAL A C 1
ATOM 579 O O . VAL A 1 72 ? -6.606 -5.074 -1.898 1.00 97.62 72 VAL A O 1
ATOM 582 N N . LYS A 1 73 ? -5.909 -3.195 -2.891 1.00 97.69 73 LYS A N 1
ATOM 583 C CA . LYS A 1 73 ? -6.321 -3.568 -4.246 1.00 97.69 73 LYS A CA 1
ATOM 584 C C . LYS A 1 73 ? -5.363 -2.993 -5.283 1.00 97.69 73 LYS A C 1
ATOM 586 O O . LYS A 1 73 ? -5.058 -1.804 -5.252 1.00 97.69 73 LYS A O 1
ATOM 591 N N . VAL A 1 74 ? -4.949 -3.823 -6.238 1.00 97.44 74 VAL A N 1
ATOM 592 C CA . VAL A 1 74 ? -4.253 -3.368 -7.451 1.00 97.44 74 VAL A CA 1
ATOM 593 C C . VAL A 1 74 ? -5.276 -2.796 -8.437 1.00 97.44 74 VAL A C 1
ATOM 595 O O . VAL A 1 74 ? -6.362 -3.351 -8.615 1.00 97.44 74 VAL A O 1
ATOM 598 N N . ILE A 1 75 ? -4.933 -1.673 -9.059 1.00 96.00 75 ILE A N 1
ATOM 599 C CA . ILE A 1 75 ? -5.714 -1.009 -10.101 1.00 96.00 75 ILE A CA 1
ATOM 600 C C . ILE A 1 75 ? -4.859 -0.976 -11.366 1.00 96.00 75 ILE A C 1
ATOM 602 O O . ILE A 1 75 ? -3.687 -0.610 -11.318 1.00 96.00 75 ILE A O 1
ATOM 6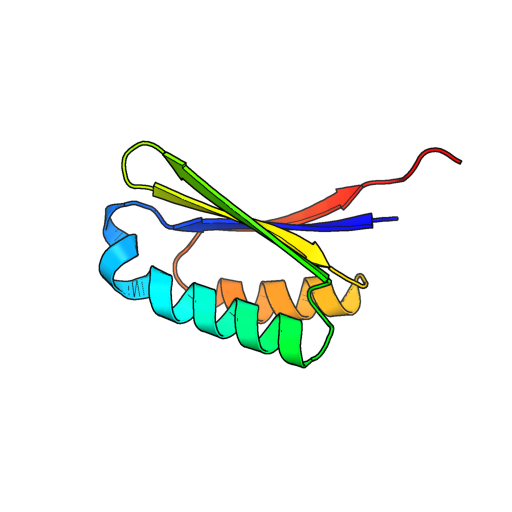06 N N . GLU A 1 76 ? -5.452 -1.335 -12.496 1.00 95.00 76 GLU A N 1
ATOM 607 C CA . GLU A 1 76 ? -4.824 -1.255 -13.812 1.00 95.00 76 GLU A CA 1
ATOM 608 C C . GLU A 1 76 ? -5.619 -0.257 -14.653 1.00 95.00 76 GLU A C 1
ATOM 610 O O . GLU A 1 76 ? -6.848 -0.311 -14.687 1.00 95.00 76 GLU A O 1
ATOM 615 N N . ILE A 1 77 ? -4.922 0.691 -15.273 1.00 90.69 77 ILE A N 1
ATOM 616 C CA . ILE A 1 77 ? -5.517 1.732 -16.110 1.00 90.69 77 ILE A CA 1
ATOM 617 C C . ILE A 1 77 ? -4.860 1.645 -17.480 1.00 90.69 77 ILE A C 1
ATOM 619 O O . ILE A 1 77 ? -3.650 1.841 -17.634 1.00 90.69 77 ILE A O 1
ATOM 623 N N . GLU A 1 78 ? -5.655 1.345 -18.495 1.00 90.12 78 GLU A N 1
ATOM 624 C CA . GLU A 1 78 ? -5.207 1.438 -19.874 1.00 90.12 78 GLU A CA 1
ATOM 625 C C . GLU A 1 78 ? -5.171 2.917 -20.274 1.00 90.12 78 GLU A C 1
ATOM 627 O O . GLU A 1 78 ? -6.129 3.652 -20.052 1.00 90.12 78 GLU A O 1
ATOM 632 N N . GLY A 1 79 ? -4.022 3.381 -20.768 1.00 79.19 79 GLY A N 1
ATOM 633 C CA . GLY A 1 79 ? -3.916 4.743 -21.284 1.00 79.19 79 GLY A CA 1
ATOM 634 C C . GLY A 1 79 ? -4.470 4.766 -22.700 1.00 79.19 79 GLY A C 1
ATOM 635 O O . GLY A 1 79 ? -4.152 3.864 -23.476 1.00 79.19 79 GLY A O 1
ATOM 636 N N . GLU A 1 80 ? -5.266 5.778 -23.034 1.00 76.81 80 GLU A N 1
ATOM 637 C CA . GLU A 1 80 ? -5.638 6.028 -24.427 1.00 76.81 80 GLU A CA 1
ATOM 638 C C . GLU A 1 80 ? -4.365 6.314 -25.241 1.00 76.81 80 GLU A C 1
ATOM 640 O O . GLU A 1 80 ? -3.456 7.002 -24.766 1.00 76.81 80 GLU A O 1
ATOM 645 N N . SER A 1 81 ? -4.270 5.689 -26.419 1.00 59.81 81 SER A N 1
ATOM 646 C CA . SER A 1 81 ? -3.150 5.823 -27.365 1.00 59.81 81 SER A CA 1
ATOM 647 C C . SER A 1 81 ? -3.482 6.825 -28.458 1.00 59.81 81 SER A C 1
ATOM 649 O O . SER A 1 81 ? -4.641 6.789 -28.928 1.00 59.81 81 SER A O 1
#

Foldseek 3Di:
DWKKKKWKDPLVCCVPPVVVLVVLVVVLVVVQQWPDKDWDDDPNMIMMMTTGDDPVSQVVSQVVVVVDPIDMDMDDDDDDD

Secondary structure (DSSP, 8-state):
-EEEEEEEE-HHHHHHHHHHHHHHHHHHHHTTSEEEEEEEEETTEEEEEEEESSHHHHHHHHHHHHTSSSEEEEEEEPPP-

Organism: NCBI:txid1432656

pLDDT: mean 95.58, std 5.26, range [59.81, 98.06]

Radius of gyration: 12.41 Å; chains: 1; bounding box: 28×20×43 Å

Sequence (81 aa):
MIYGILLSIPEKLVSRYEDEVRKRIGYGMARGDIISFTEAKYKGDVAFVMLVRSRKAAERTFSELSELPIYVKVIEIEGES